Protein AF-A0A965YK88-F1 (afdb_monomer_lite)

Radius of gyration: 20.35 Å; chains: 1; bounding box: 46×41×50 Å

pLDDT: mean 81.11, std 7.28, range [53.06, 90.69]

Sequence (160 aa):
MKIAELVANTIDRLPSDYVFTCADFNVEAKQKNTVVKALNTLATAGKITKLSKGKFYKPRRTQFGELKPSAYQIAKDFIEQNGKIKEIVRGLSVEQQTAFATLAIKYTNYVRALCGAILEDIGVEVPLLSKLEKSLNGVTEYKLPISEKTLPYKSKWNIK

Structure (mmCIF, N/CA/C/O backbone):
data_AF-A0A965YK88-F1
#
_entry.id   AF-A0A965YK88-F1
#
loop_
_atom_site.group_PDB
_atom_site.id
_atom_site.type_symbol
_atom_site.label_atom_id
_atom_site.label_alt_id
_atom_site.label_comp_id
_atom_site.label_asym_id
_atom_site.label_entity_id
_atom_site.label_seq_id
_atom_site.pdbx_PDB_ins_code
_atom_site.Cartn_x
_atom_site.Cartn_y
_atom_site.Cartn_z
_atom_site.occupancy
_atom_site.B_iso_or_equiv
_atom_site.auth_seq_id
_atom_site.auth_comp_id
_atom_site.auth_asym_id
_atom_site.auth_atom_id
_atom_site.pdbx_PDB_model_num
ATOM 1 N N . MET A 1 1 ? -27.780 16.945 16.928 1.00 53.06 1 MET A N 1
ATOM 2 C CA . MET A 1 1 ? -27.301 15.542 16.948 1.00 53.06 1 MET A CA 1
ATOM 3 C C . MET A 1 1 ? -26.023 15.460 17.762 1.00 53.06 1 MET A C 1
ATOM 5 O O . MET A 1 1 ? -25.153 16.304 17.571 1.00 53.06 1 MET A O 1
ATOM 9 N N . LYS A 1 2 ? -25.898 14.497 18.684 1.00 78.88 2 LYS A N 1
ATOM 10 C CA . LYS A 1 2 ? -24.648 14.304 19.434 1.00 78.88 2 LYS A CA 1
ATOM 11 C C . LYS A 1 2 ? -23.610 13.669 18.502 1.00 78.88 2 LYS A C 1
ATOM 13 O O . LYS A 1 2 ? -23.888 12.659 17.870 1.00 78.88 2 LYS A O 1
ATOM 18 N N . ILE A 1 3 ? -22.398 14.223 18.443 1.00 77.00 3 ILE A N 1
ATOM 19 C CA . ILE A 1 3 ? -21.291 13.706 17.606 1.00 77.00 3 ILE A CA 1
ATOM 20 C C . ILE A 1 3 ? -21.020 12.215 17.886 1.00 77.00 3 ILE A C 1
ATOM 22 O O . ILE A 1 3 ? -20.722 11.455 16.970 1.00 77.00 3 ILE A O 1
ATOM 26 N N . ALA A 1 4 ? -21.192 11.774 19.135 1.00 77.25 4 ALA A N 1
ATOM 27 C CA . ALA A 1 4 ? -21.048 10.372 19.524 1.00 77.25 4 ALA A CA 1
ATOM 28 C C . ALA A 1 4 ? -22.046 9.431 18.817 1.00 77.25 4 ALA A C 1
ATOM 30 O O . ALA A 1 4 ? -21.668 8.322 18.448 1.00 77.25 4 ALA A O 1
ATOM 31 N N . GLU A 1 5 ? -23.288 9.870 18.590 1.00 80.81 5 GLU A N 1
ATOM 32 C CA . GLU A 1 5 ? -24.308 9.082 17.880 1.00 80.81 5 GLU A CA 1
ATOM 33 C C . GLU A 1 5 ? -23.972 8.970 16.392 1.00 80.81 5 GLU A C 1
ATOM 35 O O . GLU A 1 5 ? -24.101 7.897 15.809 1.00 80.81 5 GLU A O 1
ATOM 40 N N . LEU A 1 6 ? -23.474 10.053 15.783 1.00 83.06 6 LEU A N 1
ATOM 41 C CA . LEU A 1 6 ? -23.022 10.045 14.390 1.00 83.06 6 LEU A CA 1
ATOM 42 C C . LEU A 1 6 ? -21.856 9.069 14.201 1.00 83.06 6 LEU A C 1
ATOM 44 O O . LEU A 1 6 ? -21.883 8.242 13.289 1.00 83.06 6 LEU A O 1
ATOM 48 N N . VAL A 1 7 ? -20.862 9.123 15.092 1.00 83.12 7 VAL A N 1
ATOM 49 C CA . VAL A 1 7 ? -19.701 8.222 15.065 1.00 83.12 7 VAL A CA 1
ATOM 50 C C . VAL A 1 7 ? -20.141 6.765 15.222 1.00 83.12 7 VAL A C 1
ATOM 52 O O . VAL A 1 7 ? -19.735 5.928 14.420 1.00 83.12 7 VAL A O 1
ATOM 55 N N . ALA A 1 8 ? -21.009 6.464 16.193 1.00 82.50 8 ALA A N 1
ATOM 56 C CA . ALA A 1 8 ? -21.525 5.111 16.403 1.00 82.50 8 ALA A CA 1
ATOM 57 C C . ALA A 1 8 ? -22.293 4.589 15.176 1.00 82.50 8 ALA A C 1
ATOM 59 O O . ALA A 1 8 ? -21.963 3.523 14.662 1.00 82.5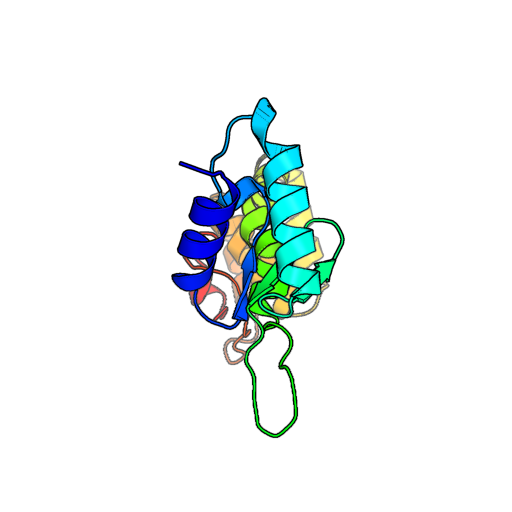0 8 ALA A O 1
ATOM 60 N N . ASN A 1 9 ? -23.226 5.380 14.637 1.00 84.12 9 ASN A N 1
ATOM 61 C CA . ASN A 1 9 ? -24.005 5.011 13.451 1.00 84.12 9 ASN A CA 1
ATOM 62 C C . ASN A 1 9 ? -23.128 4.790 12.214 1.00 84.12 9 ASN A C 1
ATOM 64 O O . ASN A 1 9 ? -23.407 3.914 11.397 1.00 84.12 9 ASN A O 1
ATOM 68 N N . THR A 1 10 ? -22.067 5.583 12.064 1.00 82.81 10 THR A N 1
ATOM 69 C CA . THR A 1 10 ? -21.119 5.424 10.956 1.00 82.81 10 THR A CA 1
ATOM 70 C C . THR A 1 10 ? -20.343 4.117 11.106 1.00 82.81 10 THR A C 1
ATOM 72 O O . THR A 1 10 ? -20.261 3.351 10.153 1.00 82.81 10 THR A O 1
ATOM 75 N N . ILE A 1 11 ? -19.845 3.810 12.309 1.00 85.38 11 ILE A N 1
ATOM 76 C CA . ILE A 1 11 ? -19.099 2.573 12.603 1.00 85.38 11 ILE A CA 1
ATOM 77 C C . ILE A 1 11 ? -19.964 1.320 12.437 1.00 85.38 11 ILE A C 1
ATOM 79 O O . ILE A 1 11 ? -19.488 0.286 11.956 1.00 85.38 11 ILE A O 1
ATOM 83 N N . ASP A 1 12 ? -21.242 1.391 12.799 1.00 84.50 12 ASP A N 1
ATOM 84 C CA . ASP A 1 12 ? -22.152 0.257 12.660 1.00 84.50 12 ASP A CA 1
ATOM 85 C C . ASP A 1 12 ? -22.354 -0.130 11.188 1.00 84.50 12 ASP A C 1
ATOM 87 O O . ASP A 1 12 ? -22.420 -1.322 10.881 1.00 84.50 12 ASP A O 1
ATOM 91 N N . ARG A 1 13 ? -22.314 0.848 10.272 1.00 84.62 13 ARG A N 1
ATOM 92 C CA . ARG A 1 13 ? -22.380 0.637 8.814 1.00 84.62 13 ARG A CA 1
ATOM 93 C C . ARG A 1 13 ? -21.073 0.135 8.194 1.00 84.62 13 ARG A C 1
ATOM 95 O O . ARG A 1 13 ? -21.096 -0.354 7.068 1.00 84.62 13 ARG A O 1
ATOM 102 N N . LEU A 1 14 ? -19.941 0.255 8.891 1.00 84.69 14 LEU A N 1
ATOM 103 C CA . LEU A 1 14 ? -18.656 -0.221 8.379 1.00 84.69 14 LEU A CA 1
ATOM 104 C C . LEU A 1 14 ? -18.582 -1.756 8.424 1.00 84.69 14 LEU A C 1
ATOM 106 O O . LEU A 1 14 ? -19.064 -2.374 9.389 1.00 84.69 14 LEU A O 1
ATOM 110 N N . PRO A 1 15 ? -17.942 -2.387 7.422 1.00 81.62 15 PRO A N 1
ATOM 111 C CA . PRO A 1 15 ? -17.708 -3.819 7.450 1.00 81.62 15 PRO A CA 1
ATOM 112 C C . PRO A 1 15 ? -16.779 -4.190 8.612 1.00 81.62 15 PRO A C 1
ATOM 114 O O . PRO A 1 15 ? -15.896 -3.425 9.011 1.00 81.62 15 PRO A O 1
ATOM 117 N N . SER A 1 16 ? -16.978 -5.386 9.167 1.00 80.12 16 SER A N 1
ATOM 118 C CA . SER A 1 16 ? -15.983 -6.010 10.045 1.00 80.12 16 SER A CA 1
ATOM 119 C C . SER A 1 16 ? -14.647 -6.083 9.308 1.00 80.12 16 SER A C 1
ATOM 121 O O . SER A 1 16 ? -14.669 -6.263 8.096 1.00 80.12 16 SER A O 1
ATOM 123 N N . ASP A 1 17 ? -13.524 -5.975 10.022 1.00 82.62 17 ASP A N 1
ATOM 124 C CA . ASP A 1 17 ? -12.155 -5.882 9.475 1.00 82.62 17 ASP A CA 1
ATOM 125 C C . ASP A 1 17 ? -11.720 -4.466 9.020 1.00 82.62 17 ASP A C 1
ATOM 127 O O . ASP A 1 17 ? -10.532 -4.188 8.897 1.00 82.62 17 ASP A O 1
ATOM 131 N N . TYR A 1 18 ? -12.636 -3.511 8.833 1.00 84.19 18 TYR A N 1
ATOM 132 C CA . TYR A 1 18 ? -12.265 -2.192 8.300 1.00 84.19 18 TYR A CA 1
ATOM 133 C C . TYR A 1 18 ? -11.412 -1.364 9.273 1.00 84.19 18 TYR A C 1
ATOM 135 O O . TYR A 1 18 ? -11.819 -1.152 10.420 1.00 84.19 18 TYR A O 1
ATOM 143 N N . VAL A 1 19 ? -10.266 -0.857 8.800 1.00 85.38 19 VAL A N 1
ATOM 144 C CA . VAL A 1 19 ? -9.413 0.098 9.525 1.00 85.38 19 VAL A CA 1
ATOM 145 C C . VAL A 1 19 ? -9.795 1.517 9.121 1.00 85.38 19 VAL A C 1
ATOM 147 O O . VAL A 1 19 ? -9.894 1.836 7.940 1.00 85.38 19 VAL A O 1
ATOM 150 N N . PHE A 1 20 ? -10.001 2.374 10.117 1.00 85.75 20 PHE A N 1
ATOM 151 C CA . PHE A 1 20 ? -10.409 3.760 9.928 1.00 85.75 20 PHE A CA 1
ATOM 152 C C . PHE A 1 20 ? -9.729 4.698 10.927 1.00 85.75 20 PHE A C 1
ATOM 154 O O . PHE A 1 20 ? -9.190 4.305 11.970 1.00 85.75 20 PHE A O 1
ATOM 161 N N . THR A 1 21 ? -9.768 5.978 10.589 1.00 84.81 21 THR A N 1
ATOM 162 C CA . THR A 1 21 ? -9.141 7.089 11.294 1.00 84.81 21 THR A CA 1
ATOM 163 C C . THR A 1 21 ? -10.160 8.191 11.568 1.00 84.81 21 THR A C 1
ATOM 165 O O . THR A 1 21 ? -11.302 8.156 11.120 1.00 84.81 21 THR A O 1
ATOM 168 N N . CYS A 1 22 ? -9.751 9.227 12.302 1.00 79.12 22 CYS A N 1
ATOM 169 C CA . CYS A 1 22 ? -10.602 10.404 12.503 1.00 79.12 22 CYS A CA 1
ATOM 170 C C . CYS A 1 22 ? -10.876 11.181 11.203 1.00 79.12 22 CYS A C 1
ATOM 172 O O . CYS A 1 22 ? -11.827 11.959 11.167 1.00 79.12 22 CYS A O 1
ATOM 174 N N . ALA A 1 23 ? -10.053 11.003 10.162 1.00 76.06 23 ALA A N 1
ATOM 175 C CA . ALA A 1 23 ? -10.233 11.684 8.882 1.00 76.06 23 ALA A CA 1
ATOM 176 C C . ALA A 1 23 ? -11.445 11.145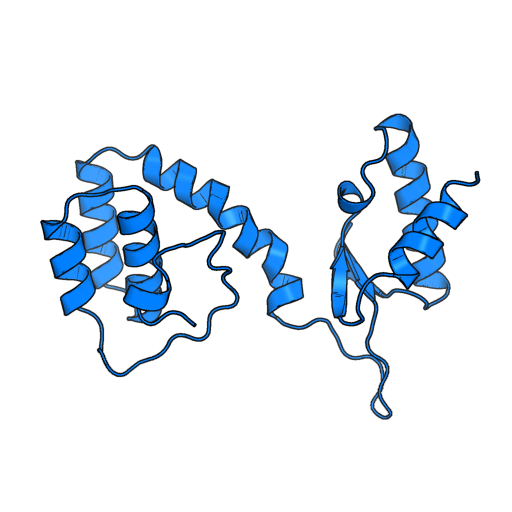 8.104 1.00 76.06 23 ALA A C 1
ATOM 178 O O . ALA A 1 23 ? -12.100 11.913 7.405 1.00 76.06 23 ALA A O 1
ATOM 179 N N . ASP A 1 24 ? -11.802 9.872 8.301 1.00 78.69 24 ASP A N 1
ATOM 180 C CA . ASP A 1 24 ? -12.926 9.218 7.617 1.00 78.69 24 ASP A CA 1
ATOM 181 C C . ASP A 1 24 ? -14.301 9.787 8.011 1.00 78.69 24 ASP A C 1
ATOM 183 O O . ASP A 1 24 ? -15.290 9.566 7.320 1.00 78.69 24 ASP A O 1
ATOM 187 N N . PHE A 1 25 ? -14.381 10.549 9.107 1.00 79.31 25 PHE A N 1
ATOM 188 C CA . PHE A 1 25 ? -15.635 11.116 9.614 1.00 79.31 25 PHE A CA 1
ATOM 189 C C . PHE A 1 25 ? -15.955 12.518 9.059 1.00 79.31 25 PHE A C 1
ATOM 191 O O . PHE A 1 25 ? -16.932 13.112 9.504 1.00 79.31 25 PHE A O 1
ATOM 198 N N . ASN A 1 26 ? -15.149 13.053 8.125 1.00 67.94 26 ASN A N 1
ATOM 199 C CA . ASN A 1 26 ? -15.315 14.360 7.457 1.00 67.94 26 ASN A CA 1
ATOM 200 C C . ASN A 1 26 ? -15.859 15.489 8.366 1.00 67.94 26 ASN A C 1
ATOM 202 O O . ASN A 1 26 ? -16.789 16.213 8.017 1.00 67.94 26 ASN A O 1
ATOM 206 N N . VAL A 1 27 ? -15.296 15.605 9.570 1.00 73.25 27 VAL A N 1
ATOM 207 C CA . VAL A 1 27 ? -15.717 16.557 10.610 1.00 73.25 27 VAL A CA 1
ATOM 208 C C . VAL A 1 27 ? -14.821 17.793 10.649 1.00 73.25 27 VAL A C 1
ATOM 210 O O . VAL A 1 27 ? -13.604 17.711 10.458 1.00 73.25 27 VAL A O 1
ATOM 213 N N . GLU A 1 28 ? -15.419 18.939 10.984 1.00 74.12 28 GLU A N 1
ATOM 214 C CA . GLU A 1 28 ? -14.716 20.210 11.185 1.00 74.12 28 GLU A CA 1
ATOM 215 C C . GLU A 1 28 ? -13.568 20.098 12.203 1.00 74.12 28 GLU A C 1
ATOM 217 O O . GLU A 1 28 ? -13.637 19.359 13.191 1.00 74.12 28 GLU A O 1
ATOM 222 N N . ALA A 1 29 ? -12.515 20.903 12.017 1.00 72.06 29 ALA A N 1
ATOM 223 C CA . ALA A 1 29 ? -11.321 20.889 12.869 1.00 72.06 29 ALA A CA 1
ATOM 224 C C . ALA A 1 29 ? -11.638 21.071 14.366 1.00 72.06 29 ALA A C 1
ATOM 226 O O . ALA A 1 29 ? -10.994 20.452 15.214 1.00 72.06 29 ALA A O 1
ATOM 227 N N . LYS A 1 30 ? -12.683 21.846 14.682 1.00 73.81 30 LYS A N 1
ATOM 228 C CA . LYS A 1 30 ? -13.171 22.106 16.046 1.00 73.81 30 LYS A CA 1
ATOM 229 C C . LYS A 1 30 ? -13.727 20.856 16.746 1.00 73.81 30 LYS A C 1
ATOM 231 O O . LYS A 1 30 ? -13.739 20.798 17.972 1.00 73.81 30 LYS A O 1
ATOM 236 N N . GLN A 1 31 ? -14.166 19.849 15.989 1.00 78.75 31 GLN A N 1
ATOM 237 C CA . GLN A 1 31 ? -14.838 18.649 16.501 1.00 78.75 31 GLN A CA 1
ATOM 238 C C . GLN A 1 31 ? -13.936 17.404 16.535 1.00 78.75 31 GLN A C 1
ATOM 240 O O . GLN A 1 31 ? -14.314 16.391 17.130 1.00 78.75 31 GLN A O 1
ATOM 245 N N . LYS A 1 32 ? -12.717 17.477 15.977 1.00 80.38 32 LYS A N 1
ATOM 246 C CA . LYS A 1 32 ? -11.766 16.349 15.925 1.00 80.38 32 LYS A CA 1
ATOM 247 C C . LYS A 1 32 ? -11.479 15.747 17.303 1.00 80.38 32 LYS A C 1
ATOM 249 O O . LYS A 1 32 ? -11.521 14.530 17.459 1.00 80.38 32 LYS A O 1
ATOM 254 N N . ASN A 1 33 ? -11.268 16.580 18.324 1.00 83.50 33 ASN A N 1
ATOM 255 C CA . ASN A 1 33 ? -11.007 16.107 19.691 1.00 83.50 33 ASN A CA 1
ATOM 256 C C . ASN A 1 33 ? -12.201 15.353 20.294 1.00 83.50 33 ASN A C 1
ATOM 258 O O . ASN A 1 33 ? -12.016 14.397 21.046 1.00 83.50 33 ASN A O 1
ATOM 262 N N . THR A 1 34 ? -13.425 15.749 19.944 1.00 84.81 34 THR A N 1
ATOM 263 C CA . THR A 1 34 ? -14.648 15.074 20.390 1.00 84.81 34 THR A CA 1
ATOM 264 C C . THR A 1 34 ? -14.800 13.712 19.719 1.00 84.81 34 THR A C 1
ATOM 266 O O . THR A 1 34 ? -15.131 12.743 20.398 1.00 84.81 34 THR A O 1
ATOM 269 N N . VAL A 1 35 ? -14.478 13.604 18.423 1.00 85.62 35 VAL A N 1
ATOM 270 C CA . VAL A 1 35 ? -14.456 12.316 17.708 1.00 85.62 35 VAL A CA 1
ATOM 271 C C . VAL A 1 35 ? -13.392 11.388 18.287 1.00 85.62 35 VAL A C 1
ATOM 273 O O . VAL A 1 35 ? -13.695 10.239 18.587 1.00 85.62 35 VAL A O 1
ATOM 276 N N . VAL A 1 36 ? -12.178 11.884 18.548 1.00 86.44 36 VAL A N 1
ATOM 277 C CA . VAL A 1 36 ? -11.117 11.088 19.191 1.00 86.44 36 VAL A CA 1
ATOM 278 C C . VAL A 1 36 ? -11.569 10.564 20.556 1.00 86.44 36 VAL A C 1
ATOM 280 O O . VAL A 1 36 ? -11.342 9.395 20.870 1.00 86.44 36 VAL A O 1
ATOM 283 N N . LYS A 1 37 ? -12.221 11.398 21.377 1.00 88.44 37 LYS A N 1
ATOM 284 C CA . LYS A 1 37 ? -12.779 10.960 22.665 1.00 88.44 37 LYS A CA 1
ATOM 285 C C . LYS A 1 37 ? -13.840 9.877 22.471 1.00 88.44 37 LYS A C 1
ATOM 287 O O . LYS A 1 37 ? -13.721 8.828 23.093 1.00 88.44 37 LYS A O 1
ATOM 292 N N . ALA A 1 38 ? -14.801 10.083 21.569 1.00 87.88 38 ALA A N 1
ATOM 293 C CA . ALA A 1 38 ? -15.849 9.105 21.274 1.00 87.88 38 ALA A CA 1
ATOM 294 C C . ALA A 1 38 ? -15.277 7.759 20.794 1.00 87.88 38 ALA A C 1
ATOM 296 O O . ALA A 1 38 ? -15.699 6.711 21.273 1.00 87.88 38 ALA A O 1
ATOM 297 N N . LEU A 1 39 ? -14.274 7.778 19.911 1.00 88.06 39 LEU A N 1
ATOM 298 C CA . LEU A 1 39 ? -13.586 6.573 19.440 1.00 88.06 39 LEU A CA 1
ATOM 299 C C . LEU A 1 39 ? -12.872 5.836 20.573 1.00 88.06 39 LEU A C 1
ATOM 301 O O . LEU A 1 39 ? -13.002 4.621 20.688 1.00 88.06 39 LEU A O 1
ATOM 305 N N . ASN A 1 40 ? -12.159 6.551 21.447 1.00 89.88 40 ASN A N 1
ATOM 306 C CA . ASN A 1 40 ? -11.529 5.915 22.603 1.00 89.88 40 ASN A CA 1
ATOM 307 C C . ASN A 1 40 ? -12.575 5.323 23.559 1.00 89.88 40 ASN A C 1
ATOM 309 O O . ASN A 1 40 ? -12.390 4.203 24.019 1.00 89.88 40 ASN A O 1
ATOM 313 N N . THR A 1 41 ? -13.694 6.011 23.802 1.00 89.38 41 THR A N 1
ATOM 314 C CA . THR A 1 41 ? -14.799 5.476 24.613 1.00 89.38 41 THR A CA 1
ATOM 315 C C . THR A 1 41 ? -15.399 4.212 23.994 1.00 89.38 41 THR A C 1
ATOM 317 O O . THR A 1 41 ? -15.616 3.232 24.701 1.00 89.38 41 THR A O 1
ATOM 320 N N . LEU A 1 42 ? -15.622 4.191 22.675 1.00 87.31 42 LEU A N 1
ATOM 321 C CA . LEU A 1 42 ? -16.111 3.006 21.958 1.00 87.31 42 LEU A CA 1
ATOM 322 C C . LEU A 1 42 ? -15.102 1.853 21.973 1.00 87.31 42 LEU A C 1
ATOM 324 O O . LEU A 1 42 ? -15.510 0.690 21.998 1.00 87.31 42 LEU A O 1
ATOM 328 N N . ALA A 1 43 ? -13.806 2.169 21.985 1.00 88.56 43 ALA A N 1
ATOM 329 C CA . ALA A 1 43 ? -12.750 1.180 22.135 1.00 88.56 43 ALA A CA 1
ATOM 330 C C . ALA A 1 43 ? -12.740 0.572 23.544 1.00 88.56 43 ALA A C 1
ATOM 332 O O . ALA A 1 43 ? -12.670 -0.644 23.687 1.00 88.56 43 ALA A O 1
ATOM 333 N N . THR A 1 44 ? -12.895 1.392 24.588 1.00 88.00 44 THR A N 1
ATOM 334 C CA . THR A 1 44 ? -13.046 0.910 25.971 1.00 88.00 44 THR A CA 1
ATOM 335 C C . THR A 1 44 ? -14.316 0.077 26.151 1.00 88.00 44 THR A C 1
ATOM 337 O O . THR A 1 44 ? -14.299 -0.911 26.874 1.00 88.00 44 THR A O 1
ATOM 340 N N . ALA A 1 45 ? -15.401 0.427 25.454 1.00 86.06 45 ALA A N 1
ATOM 341 C CA . ALA A 1 45 ? -16.639 -0.354 25.434 1.00 86.06 45 ALA A CA 1
ATOM 342 C C . ALA A 1 45 ? -16.533 -1.667 24.627 1.00 86.06 45 ALA A C 1
ATOM 344 O O . ALA A 1 45 ? -17.500 -2.425 24.567 1.00 86.06 45 ALA A O 1
ATOM 345 N N . GLY A 1 46 ? -15.402 -1.930 23.962 1.00 84.31 46 GLY A N 1
ATOM 346 C CA . GLY A 1 46 ? -15.167 -3.151 23.190 1.00 84.31 46 GLY A CA 1
ATOM 347 C C . GLY A 1 46 ? -15.959 -3.250 21.883 1.00 84.31 46 GLY A C 1
ATOM 348 O O . GLY A 1 46 ? -16.040 -4.331 21.305 1.00 84.31 46 GLY A O 1
ATOM 349 N N . LYS A 1 47 ? -16.567 -2.155 21.402 1.00 85.56 47 LYS A N 1
ATOM 350 C CA . LYS A 1 47 ? -17.245 -2.129 20.089 1.00 85.56 47 LYS A CA 1
ATOM 351 C C . LYS A 1 47 ? -16.250 -2.069 18.928 1.00 85.56 47 LYS A C 1
ATOM 353 O O . LYS A 1 47 ? -16.531 -2.576 17.845 1.00 85.56 47 LYS A O 1
ATOM 358 N N . ILE A 1 48 ? -15.107 -1.429 19.156 1.00 90.69 48 ILE A N 1
ATOM 359 C CA . ILE A 1 48 ? -13.998 -1.297 18.208 1.00 90.69 48 ILE A CA 1
ATOM 360 C C . ILE A 1 48 ? -12.687 -1.581 18.936 1.00 90.69 48 ILE A C 1
ATOM 362 O O . ILE A 1 48 ? -12.627 -1.476 20.157 1.00 90.69 48 ILE A O 1
ATOM 366 N N . THR A 1 49 ? -11.623 -1.868 18.195 1.00 89.75 49 THR A N 1
ATOM 367 C CA . THR A 1 49 ? -10.307 -2.149 18.774 1.00 89.75 49 THR A CA 1
ATOM 368 C C . THR A 1 49 ? -9.279 -1.173 18.219 1.00 89.75 49 THR A C 1
ATOM 370 O O . THR A 1 49 ? -9.309 -0.783 17.049 1.00 89.75 49 THR A O 1
ATOM 373 N N . LYS A 1 50 ? -8.365 -0.718 19.078 1.00 90.12 50 LYS A N 1
ATOM 374 C CA . LYS A 1 50 ? -7.291 0.196 18.684 1.00 90.12 50 LYS A CA 1
ATOM 375 C C . LYS A 1 50 ? -6.177 -0.587 17.994 1.00 90.12 50 LYS A C 1
ATOM 377 O O . LYS A 1 50 ? -5.668 -1.550 18.558 1.00 90.12 50 LYS A O 1
ATOM 382 N N . LEU A 1 51 ? -5.786 -0.157 16.795 1.00 86.62 51 LEU A N 1
ATOM 383 C CA . LEU A 1 51 ? -4.667 -0.751 16.057 1.00 86.62 51 LEU A CA 1
ATOM 384 C C . LEU A 1 51 ? -3.344 -0.051 16.399 1.00 86.62 51 LEU A C 1
ATOM 386 O O . LEU A 1 51 ? -2.357 -0.698 16.729 1.00 86.62 51 LEU A O 1
ATOM 390 N N . SER A 1 52 ? -3.328 1.282 16.335 1.00 83.94 52 SER A N 1
ATOM 391 C CA . SER A 1 52 ? -2.158 2.126 16.620 1.00 83.94 52 SER A CA 1
ATOM 392 C C . SER A 1 52 ? -2.602 3.536 17.037 1.00 83.94 52 SER A C 1
ATOM 394 O O . SER A 1 52 ? -3.798 3.809 17.172 1.00 83.94 52 SER A O 1
ATOM 396 N N . LYS A 1 53 ? -1.666 4.474 17.266 1.00 80.75 53 LYS A N 1
ATOM 397 C CA . LYS A 1 53 ? -2.023 5.886 17.525 1.00 80.75 53 LYS A CA 1
ATOM 398 C C . LYS A 1 53 ? -2.920 6.417 16.395 1.00 80.75 53 LYS A C 1
ATOM 400 O O . LYS A 1 53 ? -2.498 6.454 15.246 1.00 80.75 53 LYS A O 1
ATOM 405 N N . GLY A 1 54 ? -4.153 6.798 16.741 1.00 81.38 54 GLY A N 1
ATOM 406 C CA . GLY A 1 54 ? -5.132 7.382 15.817 1.00 81.38 54 GLY A CA 1
ATOM 407 C C . GLY A 1 54 ? -5.827 6.413 14.850 1.00 81.38 54 GLY A C 1
ATOM 408 O O . GLY A 1 54 ? -6.645 6.885 14.064 1.00 81.38 54 GLY A O 1
ATOM 409 N N . LYS A 1 55 ? -5.544 5.101 14.907 1.00 87.06 55 LYS A N 1
ATOM 410 C CA . LYS A 1 55 ? -6.145 4.087 14.022 1.00 87.06 55 LYS A CA 1
ATOM 411 C C . LYS A 1 55 ? -6.958 3.066 14.809 1.00 87.06 55 LYS A C 1
ATOM 413 O O . LYS A 1 55 ? -6.466 2.503 15.793 1.00 87.06 55 LYS A O 1
ATOM 418 N N . PHE A 1 56 ? -8.171 2.801 14.344 1.00 90.25 56 PHE A N 1
ATOM 419 C CA . PHE A 1 56 ? -9.118 1.876 14.961 1.00 90.25 56 PHE A CA 1
ATOM 420 C C . PHE A 1 56 ? -9.669 0.916 13.912 1.00 90.25 56 PHE A C 1
ATOM 422 O O . PHE A 1 56 ? -9.606 1.199 12.719 1.00 90.25 56 PHE A O 1
ATOM 429 N N . TYR A 1 57 ? -10.197 -0.219 14.355 1.00 89.81 57 TYR A N 1
ATOM 430 C CA . TYR A 1 57 ? -10.859 -1.172 13.477 1.00 89.81 57 TYR A CA 1
ATOM 431 C C . TYR A 1 57 ? -12.048 -1.840 14.150 1.00 89.81 57 TYR A C 1
ATOM 433 O O . TYR A 1 57 ? -12.149 -1.876 15.378 1.00 89.81 57 TYR A O 1
ATOM 441 N N . LYS A 1 58 ? -12.942 -2.394 13.330 1.00 89.50 58 LYS A N 1
ATOM 442 C CA . LYS A 1 58 ? -14.066 -3.212 13.793 1.00 89.50 58 LYS A CA 1
ATOM 443 C C . LYS A 1 58 ? -13.623 -4.680 13.862 1.00 89.50 58 LYS A C 1
ATOM 445 O O . LYS A 1 58 ? -13.475 -5.295 12.801 1.00 89.50 58 LYS A O 1
ATOM 450 N N . PRO A 1 59 ? -13.372 -5.251 15.055 1.00 85.69 59 PRO A N 1
ATOM 451 C CA . PRO A 1 59 ? -12.868 -6.615 15.164 1.00 85.69 59 PRO A CA 1
ATOM 452 C C . PRO A 1 59 ? -13.898 -7.611 14.634 1.00 85.69 59 PRO A C 1
ATOM 454 O O . PRO A 1 59 ? -15.106 -7.465 14.840 1.00 85.69 59 PRO A O 1
ATOM 457 N N . ARG A 1 60 ? -13.420 -8.659 13.962 1.00 85.12 60 ARG A N 1
ATOM 458 C CA . ARG A 1 60 ? -14.264 -9.801 13.610 1.00 85.12 60 ARG A CA 1
ATOM 459 C C . ARG A 1 60 ? -14.183 -10.813 14.747 1.00 85.12 60 ARG A C 1
ATOM 461 O O . ARG A 1 60 ? -13.120 -11.371 15.003 1.00 85.12 60 ARG A O 1
ATOM 468 N N . ARG A 1 61 ? -15.298 -11.035 15.442 1.00 82.00 61 ARG A N 1
ATOM 469 C CA . ARG A 1 61 ? -15.366 -11.998 16.548 1.00 82.00 61 ARG A CA 1
ATOM 470 C C . ARG A 1 61 ? -15.587 -13.404 16.013 1.00 82.00 61 ARG A C 1
ATOM 472 O O . ARG A 1 61 ? -16.485 -13.633 15.207 1.00 82.00 61 ARG A O 1
ATOM 479 N N . THR A 1 62 ? -14.756 -14.331 16.467 1.00 81.00 62 THR A N 1
ATOM 480 C CA . THR A 1 62 ? -14.875 -15.763 16.190 1.00 81.00 62 THR A CA 1
ATOM 481 C C . THR A 1 62 ? -14.839 -16.537 17.502 1.00 81.00 62 THR A C 1
ATOM 483 O O . THR A 1 62 ? -14.476 -15.984 18.539 1.00 81.00 62 THR A O 1
ATOM 486 N N . GLN A 1 63 ? -15.167 -17.829 17.465 1.00 83.94 63 GLN A N 1
ATOM 487 C CA . GLN A 1 63 ? -15.037 -18.720 18.627 1.00 83.94 63 GLN A CA 1
ATOM 488 C C . GLN A 1 63 ? -13.604 -18.798 19.191 1.00 83.94 63 GLN A C 1
ATOM 490 O O . GLN A 1 63 ? -13.418 -19.164 20.343 1.00 83.94 63 GLN A O 1
ATOM 495 N N . PHE A 1 64 ? -12.598 -18.412 18.397 1.00 77.81 64 PHE A N 1
ATOM 496 C CA . PHE A 1 64 ? -11.186 -18.373 18.786 1.00 77.81 64 PHE A CA 1
ATOM 497 C C . PHE A 1 64 ? -10.726 -16.986 19.272 1.00 77.81 64 PHE A C 1
ATOM 499 O O . PHE A 1 64 ? -9.533 -16.762 19.458 1.00 77.81 64 PHE A O 1
ATOM 506 N N . GLY A 1 65 ? -11.656 -16.044 19.458 1.00 80.88 65 GLY A N 1
ATOM 507 C CA . GLY A 1 65 ? -11.375 -14.673 19.884 1.00 80.88 65 GLY A CA 1
ATOM 508 C C . GLY A 1 65 ? -11.510 -13.638 18.764 1.00 80.88 65 GLY A C 1
ATOM 509 O O . GLY A 1 65 ? -12.141 -13.874 17.725 1.00 80.88 65 GLY A O 1
ATOM 510 N N . GLU A 1 66 ? -10.956 -12.449 19.007 1.00 83.31 66 GLU A N 1
ATOM 511 C CA . GLU A 1 66 ? -10.995 -11.328 18.067 1.00 83.31 66 GLU A CA 1
ATOM 512 C C . GLU A 1 66 ? -9.920 -11.475 16.991 1.00 83.31 66 GLU A C 1
ATOM 514 O O . GLU A 1 66 ? -8.726 -11.572 17.280 1.00 83.31 66 GLU A O 1
ATOM 519 N N . LEU A 1 67 ? -10.342 -11.456 15.729 1.00 82.50 67 LEU A N 1
ATOM 520 C CA . LEU A 1 67 ? -9.419 -11.415 14.609 1.00 82.50 67 LEU A CA 1
ATOM 521 C C . LEU A 1 67 ? -8.941 -9.983 14.380 1.00 82.50 67 LEU A C 1
ATOM 523 O O . LEU A 1 67 ? -9.738 -9.043 14.284 1.00 82.50 67 LEU A O 1
ATOM 527 N N . LYS A 1 68 ? -7.616 -9.855 14.261 1.00 82.44 68 LYS A N 1
ATOM 528 C CA . LYS A 1 68 ? -6.954 -8.634 13.802 1.00 82.44 68 LYS A CA 1
ATOM 529 C C . LYS A 1 68 ? -7.349 -8.312 12.364 1.00 82.44 68 LYS A C 1
ATOM 531 O O . LYS A 1 68 ? -7.781 -9.219 11.644 1.00 82.44 68 LYS A O 1
ATOM 536 N N . PRO A 1 69 ? -7.125 -7.060 11.931 1.00 84.00 69 PRO A N 1
ATOM 537 C CA . P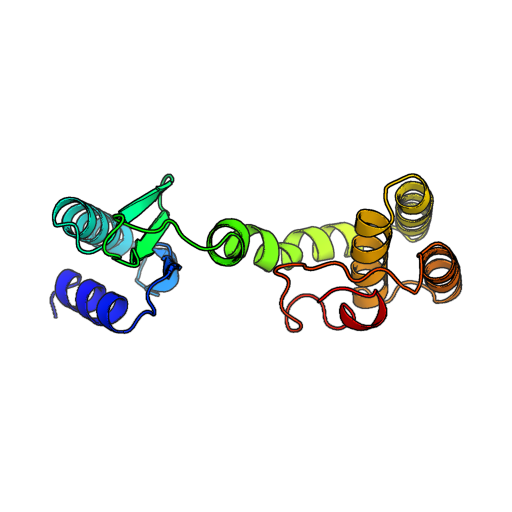RO A 1 69 ? -7.443 -6.715 10.577 1.00 84.00 69 PRO A CA 1
ATOM 538 C C . PRO A 1 69 ? -6.601 -7.479 9.559 1.00 84.00 69 PRO A C 1
ATOM 540 O O . PRO A 1 69 ? -5.454 -7.839 9.844 1.00 84.00 69 PRO A O 1
ATOM 543 N N . SER A 1 70 ? -7.131 -7.684 8.359 1.00 80.81 70 SER A N 1
ATOM 544 C CA . SER A 1 70 ? -6.380 -8.212 7.232 1.00 80.81 70 SER A CA 1
ATOM 545 C C . SER A 1 70 ? -5.167 -7.331 6.936 1.00 80.81 70 SER A C 1
ATOM 547 O O . SER A 1 70 ? -5.174 -6.113 7.136 1.00 80.81 70 SER A O 1
ATOM 549 N N . ALA A 1 71 ? -4.106 -7.949 6.408 1.00 76.75 71 ALA A N 1
ATOM 550 C CA . ALA A 1 71 ? -2.887 -7.237 6.028 1.00 76.75 71 ALA A CA 1
ATOM 551 C C . ALA A 1 71 ? -3.176 -6.064 5.071 1.00 76.75 71 ALA A C 1
ATOM 553 O O . ALA A 1 71 ? -2.536 -5.020 5.180 1.00 76.75 71 ALA A O 1
ATOM 554 N N . TYR A 1 72 ? -4.189 -6.206 4.202 1.00 73.31 72 TYR A N 1
ATOM 555 C CA . TYR A 1 72 ? -4.693 -5.125 3.354 1.00 73.31 72 TYR A CA 1
ATOM 556 C C . TYR A 1 72 ? -5.144 -3.924 4.185 1.00 73.31 72 TYR A C 1
ATOM 558 O O . TYR A 1 72 ? -4.661 -2.829 3.953 1.00 73.31 72 TYR A O 1
ATOM 566 N N . GLN A 1 73 ? -6.022 -4.110 5.173 1.00 78.62 73 GLN A N 1
ATOM 567 C CA . GLN A 1 73 ? -6.574 -3.006 5.966 1.00 78.62 73 GLN A CA 1
ATOM 568 C C . GLN A 1 73 ? -5.498 -2.296 6.797 1.00 78.62 73 GLN A C 1
ATOM 570 O O . GLN A 1 73 ? -5.511 -1.075 6.925 1.00 78.62 73 GLN A O 1
ATOM 575 N N . ILE A 1 74 ? -4.513 -3.042 7.301 1.00 78.06 74 ILE A N 1
ATOM 576 C CA . ILE A 1 74 ? -3.373 -2.473 8.036 1.00 78.06 74 ILE A CA 1
ATOM 577 C C . ILE A 1 74 ? -2.490 -1.625 7.113 1.00 78.06 74 ILE A C 1
ATOM 579 O O . ILE A 1 74 ? -2.050 -0.534 7.488 1.00 78.06 74 ILE A O 1
ATOM 583 N N . ALA A 1 75 ? -2.221 -2.132 5.910 1.00 69.00 75 ALA A N 1
ATOM 584 C CA . ALA A 1 75 ? -1.367 -1.479 4.930 1.00 69.00 75 ALA A CA 1
ATOM 585 C C . ALA A 1 75 ? -2.126 -0.502 4.020 1.00 69.00 75 ALA A C 1
ATOM 587 O O . ALA A 1 75 ? -1.484 0.195 3.242 1.00 69.00 75 ALA A O 1
ATOM 588 N N . LYS A 1 76 ? -3.457 -0.406 4.129 1.00 72.31 76 LYS A N 1
ATOM 589 C CA . LYS A 1 76 ? -4.317 0.368 3.227 1.00 72.31 76 LYS A CA 1
ATOM 590 C C . LYS A 1 76 ? -3.834 1.803 3.102 1.00 72.31 76 LYS A C 1
ATOM 592 O O . LYS A 1 76 ? -3.588 2.251 1.995 1.00 72.31 76 LYS A O 1
ATOM 597 N N . ASP A 1 77 ? -3.561 2.471 4.220 1.00 66.81 77 ASP A N 1
ATOM 598 C CA . ASP A 1 77 ? -3.059 3.848 4.200 1.00 66.81 77 ASP A CA 1
ATOM 599 C C . ASP A 1 77 ? -1.693 3.971 3.517 1.00 66.81 77 ASP A C 1
ATOM 601 O O . ASP A 1 77 ? -1.419 4.989 2.896 1.00 66.81 77 ASP A O 1
ATOM 605 N N . PHE A 1 78 ? -0.812 2.974 3.656 1.00 63.03 78 PHE A N 1
ATOM 606 C CA . PHE A 1 78 ? 0.502 2.968 3.000 1.00 63.03 78 PHE A CA 1
ATOM 607 C C . PHE A 1 78 ? 0.373 2.704 1.501 1.00 63.03 78 PHE A C 1
ATOM 609 O O . PHE A 1 78 ? 1.102 3.277 0.698 1.00 63.03 78 PHE A O 1
ATOM 616 N N . ILE A 1 79 ? -0.581 1.860 1.130 1.00 61.41 79 ILE A N 1
ATOM 617 C CA . ILE A 1 79 ? -0.840 1.484 -0.252 1.00 61.41 79 ILE A CA 1
ATOM 618 C C . ILE A 1 79 ? -1.604 2.589 -0.976 1.00 61.41 79 ILE A C 1
ATOM 620 O O . ILE A 1 79 ? -1.309 2.883 -2.123 1.00 61.41 79 ILE A O 1
ATOM 624 N N . GLU A 1 80 ? -2.534 3.270 -0.319 1.00 63.56 80 GLU A N 1
ATOM 625 C CA . GLU A 1 80 ? -3.186 4.474 -0.839 1.00 63.56 80 GLU A CA 1
ATOM 626 C C . GLU A 1 80 ? -2.214 5.668 -0.851 1.00 63.56 80 GLU A C 1
ATOM 628 O O . GLU A 1 80 ? -2.285 6.522 -1.734 1.00 63.56 80 GLU A O 1
ATOM 633 N N . GLN A 1 81 ? -1.201 5.669 0.027 1.00 57.06 81 GLN A N 1
ATOM 634 C CA . GLN A 1 81 ? -0.049 6.574 -0.052 1.00 57.06 81 GLN A CA 1
ATOM 635 C C . GLN A 1 81 ? 0.878 6.322 -1.256 1.00 57.06 81 GLN A C 1
ATOM 637 O O . GLN A 1 81 ? 1.796 7.123 -1.441 1.00 57.06 81 GLN A O 1
ATOM 642 N N . ASN A 1 82 ? 0.632 5.332 -2.135 1.00 57.62 82 ASN A N 1
ATOM 643 C CA . ASN A 1 82 ? 1.343 5.248 -3.425 1.00 57.62 82 ASN A CA 1
ATOM 644 C C . ASN A 1 82 ? 1.200 6.532 -4.250 1.00 57.62 82 ASN A C 1
ATOM 646 O O . ASN A 1 82 ? 2.053 6.786 -5.093 1.00 57.62 82 ASN A O 1
ATOM 650 N N . GLY A 1 83 ? 0.191 7.372 -3.986 1.00 59.81 83 GLY A N 1
ATOM 651 C CA . GLY A 1 83 ? 0.147 8.733 -4.523 1.00 59.81 83 GLY A CA 1
ATOM 652 C C . GLY A 1 83 ? 1.425 9.526 -4.216 1.00 59.81 83 GLY A C 1
ATOM 653 O O . GLY A 1 83 ? 1.988 10.130 -5.114 1.00 59.81 83 GLY A O 1
ATOM 654 N N . LYS A 1 84 ? 1.973 9.452 -2.996 1.00 68.50 84 LYS A N 1
ATOM 655 C CA . LYS A 1 84 ? 3.215 10.160 -2.637 1.00 68.50 84 LYS A CA 1
ATOM 656 C C . LYS A 1 84 ? 4.445 9.591 -3.335 1.00 68.50 84 LYS A C 1
ATOM 658 O O . LYS A 1 84 ? 5.272 10.360 -3.806 1.00 68.50 84 LYS A O 1
ATOM 663 N N . ILE A 1 85 ? 4.578 8.264 -3.397 1.00 73.50 85 ILE A N 1
ATOM 664 C CA . ILE A 1 85 ? 5.721 7.629 -4.075 1.00 73.50 85 ILE A CA 1
ATOM 665 C C . ILE A 1 85 ? 5.669 7.938 -5.572 1.00 73.50 85 ILE A C 1
ATOM 667 O O . ILE A 1 85 ? 6.678 8.331 -6.143 1.00 73.50 85 ILE A O 1
ATOM 671 N N . LYS A 1 86 ? 4.488 7.836 -6.188 1.00 76.25 86 LYS A N 1
ATOM 672 C CA . LYS A 1 86 ? 4.261 8.196 -7.589 1.00 76.25 86 LYS A CA 1
ATOM 673 C C . LYS A 1 86 ? 4.642 9.647 -7.870 1.00 76.25 86 LYS A C 1
ATOM 675 O O . LYS A 1 86 ? 5.362 9.892 -8.826 1.00 76.25 86 LYS A O 1
ATOM 680 N N . GLU A 1 87 ? 4.226 10.584 -7.019 1.00 78.69 87 GLU A N 1
ATOM 681 C CA . GLU A 1 87 ? 4.583 12.001 -7.165 1.00 78.69 87 GLU A CA 1
ATOM 682 C C . GLU A 1 87 ? 6.092 12.245 -7.006 1.00 78.69 87 GLU A C 1
ATOM 684 O O . GLU A 1 87 ? 6.672 13.008 -7.774 1.00 78.69 87 GLU A O 1
ATOM 689 N N . ILE A 1 88 ? 6.763 11.546 -6.082 1.00 81.00 88 ILE A N 1
ATOM 690 C CA . ILE A 1 88 ? 8.228 11.611 -5.948 1.00 81.00 88 ILE A CA 1
ATOM 691 C C . ILE A 1 88 ? 8.911 11.092 -7.217 1.00 81.00 88 ILE A C 1
ATOM 693 O O . ILE A 1 88 ? 9.808 11.751 -7.733 1.00 81.00 88 ILE A O 1
ATOM 697 N N . VAL A 1 89 ? 8.485 9.934 -7.733 1.00 81.62 89 VAL A N 1
ATOM 698 C CA . VAL A 1 89 ? 9.069 9.325 -8.94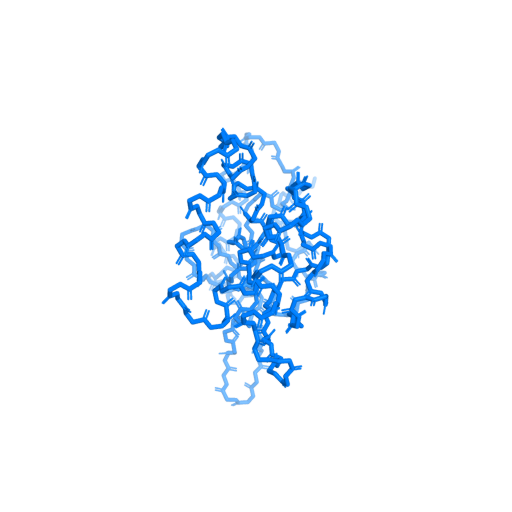1 1.00 81.62 89 VAL A CA 1
ATOM 699 C C . VAL A 1 89 ? 8.769 10.166 -10.188 1.00 81.62 89 VAL A C 1
ATOM 701 O O . VAL A 1 89 ? 9.628 10.301 -11.055 1.00 81.62 89 VAL A O 1
ATOM 704 N N . ARG A 1 90 ? 7.593 10.799 -10.259 1.00 83.75 90 ARG A N 1
ATOM 705 C CA . ARG A 1 90 ? 7.227 11.757 -11.313 1.00 83.75 90 ARG A CA 1
ATOM 706 C C . ARG A 1 90 ? 8.108 13.009 -11.288 1.00 83.75 90 ARG A C 1
ATOM 708 O O . ARG A 1 90 ? 8.401 13.548 -12.347 1.00 83.75 90 ARG A O 1
ATOM 715 N N . GLY A 1 91 ? 8.546 13.452 -10.110 1.00 84.19 91 GLY A N 1
ATOM 716 C CA . GLY A 1 91 ? 9.467 14.582 -9.956 1.00 84.19 91 GLY A CA 1
ATOM 717 C C . GLY A 1 91 ? 10.925 14.288 -10.336 1.00 84.19 91 GLY A C 1
ATOM 718 O O . GLY A 1 91 ? 11.744 15.205 -10.314 1.00 84.19 91 GLY A O 1
ATOM 719 N N . LEU A 1 92 ? 11.269 13.037 -10.659 1.00 86.69 92 LEU A N 1
ATOM 720 C CA . LEU A 1 92 ? 12.622 12.654 -11.068 1.00 86.69 92 LEU A CA 1
ATOM 721 C C . LEU A 1 92 ? 12.914 13.062 -12.516 1.00 86.69 92 LEU A C 1
ATOM 723 O O . LEU A 1 92 ? 12.039 12.990 -13.379 1.00 86.69 92 LEU A O 1
ATOM 727 N N . SER A 1 93 ? 14.172 13.409 -12.800 1.00 87.75 93 SER A N 1
ATOM 728 C CA . SER A 1 93 ? 14.638 13.598 -14.179 1.00 87.75 93 SER A CA 1
ATOM 729 C C . SER A 1 93 ? 14.651 12.275 -14.957 1.00 87.75 93 SER A C 1
ATOM 731 O O . SER A 1 93 ? 14.667 11.189 -14.373 1.00 87.75 93 SER A O 1
ATOM 733 N N . VAL A 1 94 ? 14.714 12.347 -16.289 1.00 84.56 94 VAL A N 1
ATOM 734 C CA . VAL A 1 94 ? 14.792 11.160 -17.169 1.00 84.56 94 VAL A CA 1
ATOM 735 C C . VAL A 1 94 ? 15.990 10.264 -16.811 1.00 84.56 94 VAL A C 1
ATOM 737 O O . VAL A 1 94 ? 15.887 9.035 -16.772 1.00 84.56 94 VAL A O 1
ATOM 740 N N . GLU A 1 95 ? 17.124 10.872 -16.466 1.00 86.12 95 GLU A N 1
ATOM 741 C CA . GLU A 1 95 ? 18.338 10.173 -16.029 1.00 86.12 95 GLU A CA 1
ATOM 742 C C . 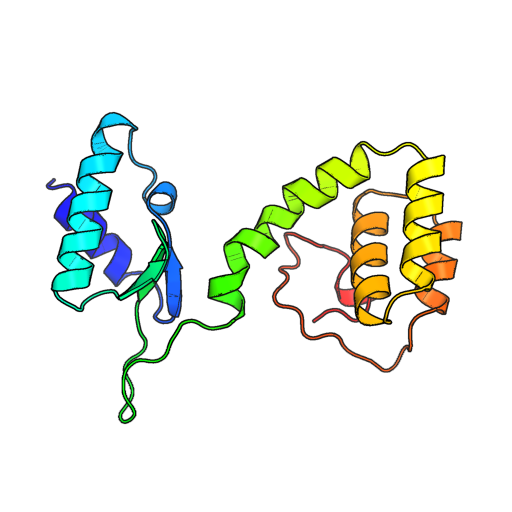GLU A 1 95 ? 18.110 9.425 -14.709 1.00 86.12 95 GLU A C 1
ATOM 744 O O . GLU A 1 95 ? 18.484 8.259 -14.567 1.00 86.12 95 GLU A O 1
ATOM 749 N N . GLN A 1 96 ? 17.440 10.071 -13.752 1.00 87.88 96 GLN A N 1
ATOM 750 C CA . GLN A 1 96 ? 17.109 9.479 -12.458 1.00 87.88 96 GLN A CA 1
ATOM 751 C C . GLN A 1 96 ? 16.082 8.350 -12.591 1.00 87.88 96 GLN A C 1
ATOM 753 O O . GLN A 1 96 ? 16.217 7.329 -11.919 1.00 87.88 96 GLN A O 1
ATOM 758 N N . GLN A 1 97 ? 15.098 8.481 -13.482 1.00 85.31 97 GLN A N 1
ATOM 759 C CA . GLN A 1 97 ? 14.136 7.417 -13.791 1.00 85.31 97 GLN A CA 1
ATOM 760 C C . GLN A 1 97 ? 14.831 6.206 -14.429 1.00 85.31 97 GLN A C 1
ATOM 762 O O . GLN A 1 97 ? 14.570 5.059 -14.057 1.00 85.31 97 GLN A O 1
ATOM 767 N N . THR A 1 98 ? 15.790 6.452 -15.323 1.00 85.62 98 THR A N 1
ATOM 768 C CA . THR A 1 98 ? 16.616 5.404 -15.940 1.00 85.62 98 THR A CA 1
ATOM 769 C C . THR A 1 98 ? 17.495 4.696 -14.907 1.00 85.62 98 THR A C 1
ATOM 771 O O . THR A 1 98 ? 17.580 3.461 -14.888 1.00 85.62 98 THR A O 1
ATOM 774 N N . ALA A 1 99 ? 18.111 5.454 -13.996 1.00 87.25 99 ALA A N 1
ATOM 775 C CA . ALA A 1 99 ? 18.877 4.906 -12.882 1.00 87.25 99 ALA A CA 1
ATOM 776 C C . ALA A 1 99 ? 17.987 4.087 -11.934 1.00 87.25 99 ALA A C 1
ATOM 778 O O . ALA A 1 99 ? 18.354 2.975 -11.555 1.00 87.25 99 ALA A O 1
ATOM 779 N N . PHE A 1 100 ? 16.792 4.586 -11.611 1.00 87.50 100 PHE A N 1
ATOM 780 C CA . PHE A 1 100 ? 15.808 3.901 -10.774 1.00 87.50 100 PHE A CA 1
ATOM 781 C C . PHE A 1 100 ? 15.399 2.545 -11.365 1.00 87.50 100 PHE A C 1
ATOM 783 O O . PHE A 1 100 ? 15.487 1.522 -10.685 1.00 87.50 100 PHE A O 1
ATOM 790 N N . ALA A 1 101 ? 15.044 2.503 -12.651 1.00 85.94 101 ALA A N 1
ATOM 791 C CA . ALA A 1 101 ? 14.726 1.260 -13.350 1.00 85.94 101 ALA A CA 1
ATOM 792 C C . ALA A 1 101 ? 15.916 0.288 -13.393 1.00 85.94 101 ALA A C 1
ATOM 794 O O . ALA A 1 101 ? 15.761 -0.913 -13.177 1.00 85.94 101 ALA A O 1
ATOM 795 N N . THR A 1 102 ? 17.125 0.803 -13.623 1.00 87.12 102 THR A N 1
ATOM 796 C CA . THR A 1 102 ? 18.348 -0.012 -13.646 1.00 87.12 102 THR A CA 1
ATOM 797 C C . THR A 1 102 ? 18.653 -0.616 -12.275 1.00 87.12 102 THR A C 1
ATOM 799 O O . THR A 1 102 ? 19.063 -1.774 -12.184 1.00 87.12 102 THR A O 1
ATOM 802 N N . LEU A 1 103 ? 18.427 0.138 -11.196 1.00 87.69 103 LEU A N 1
ATOM 803 C CA . LEU A 1 103 ? 18.563 -0.356 -9.829 1.00 87.69 103 LEU A CA 1
ATOM 804 C C . LEU A 1 103 ? 17.508 -1.413 -9.511 1.00 87.69 103 LEU A C 1
ATOM 806 O O . LEU A 1 103 ? 17.859 -2.440 -8.935 1.00 87.69 103 LEU A O 1
ATOM 810 N N . ALA A 1 104 ? 16.256 -1.216 -9.937 1.00 87.62 104 ALA A N 1
ATOM 811 C CA . ALA A 1 104 ? 15.170 -2.167 -9.706 1.00 87.62 104 ALA A CA 1
ATOM 812 C C . ALA A 1 104 ? 15.503 -3.578 -10.226 1.00 87.62 104 ALA A C 1
ATOM 814 O O . ALA A 1 104 ? 15.210 -4.560 -9.544 1.00 87.62 104 ALA A O 1
ATOM 815 N N . ILE A 1 105 ? 16.204 -3.694 -11.364 1.00 86.38 105 ILE A N 1
ATOM 816 C CA . ILE A 1 105 ? 16.656 -4.981 -11.933 1.00 86.38 105 ILE A CA 1
ATOM 817 C C . ILE A 1 105 ? 17.522 -5.783 -10.943 1.00 86.38 105 ILE A C 1
ATOM 819 O O . ILE A 1 105 ? 17.491 -7.011 -10.955 1.00 86.38 105 ILE A O 1
ATOM 823 N N . LYS A 1 106 ? 18.267 -5.129 -10.043 1.00 87.56 106 LYS A N 1
ATOM 824 C CA . LYS A 1 106 ? 19.115 -5.815 -9.051 1.00 87.56 106 LYS A CA 1
ATOM 825 C C . LYS A 1 106 ? 18.324 -6.431 -7.894 1.00 87.56 106 LYS A C 1
ATOM 827 O O . LYS A 1 106 ? 18.855 -7.277 -7.181 1.00 87.56 106 LYS A O 1
ATOM 832 N N . TYR A 1 107 ? 17.073 -6.021 -7.700 1.00 87.62 107 TYR A N 1
ATOM 833 C CA . TYR A 1 107 ? 16.213 -6.518 -6.628 1.00 87.62 107 TYR A CA 1
ATOM 834 C C . TYR A 1 107 ? 15.387 -7.726 -7.073 1.00 87.62 107 TYR A C 1
ATOM 836 O O . TYR A 1 107 ? 15.488 -8.195 -8.207 1.00 87.62 107 TYR A O 1
ATOM 844 N N . THR A 1 108 ? 14.584 -8.263 -6.155 1.00 85.50 108 THR A N 1
ATOM 845 C CA . THR A 1 108 ? 13.704 -9.410 -6.398 1.00 85.50 108 THR A CA 1
ATOM 846 C C . THR A 1 108 ? 12.645 -9.098 -7.460 1.00 85.50 108 THR A C 1
ATOM 848 O O . THR A 1 108 ? 12.271 -7.942 -7.666 1.00 85.50 108 THR A O 1
ATOM 851 N N . ASN A 1 109 ? 12.113 -10.134 -8.117 1.00 86.00 109 ASN A N 1
ATOM 852 C CA . ASN A 1 109 ? 11.125 -9.969 -9.193 1.00 86.00 109 ASN A CA 1
ATOM 853 C C . ASN A 1 109 ? 9.874 -9.191 -8.749 1.00 86.00 109 ASN A C 1
ATOM 855 O O . ASN A 1 109 ? 9.301 -8.428 -9.517 1.00 86.00 109 ASN A O 1
ATOM 859 N N . TYR A 1 110 ? 9.502 -9.341 -7.481 1.00 83.62 110 TYR A N 1
ATOM 860 C CA . TYR A 1 110 ? 8.433 -8.587 -6.847 1.00 83.62 110 TYR A CA 1
ATOM 861 C C . TYR A 1 110 ? 8.669 -7.062 -6.874 1.00 83.62 110 TYR A C 1
ATOM 863 O O . TYR A 1 110 ? 7.785 -6.290 -7.241 1.00 83.62 110 TYR A O 1
ATOM 871 N N . VAL A 1 111 ? 9.882 -6.624 -6.516 1.00 85.75 111 VAL A N 1
ATOM 872 C CA . VAL A 1 111 ? 10.263 -5.202 -6.527 1.00 85.75 111 VAL A CA 1
ATOM 873 C C . VAL A 1 111 ? 10.303 -4.679 -7.959 1.00 85.75 111 VAL A C 1
ATOM 875 O O . VAL A 1 111 ? 9.789 -3.598 -8.225 1.00 85.75 111 VAL A O 1
ATOM 878 N N . ARG A 1 112 ? 10.838 -5.470 -8.899 1.00 88.81 112 ARG A N 1
ATOM 879 C CA . ARG A 1 112 ? 10.850 -5.131 -10.332 1.00 88.81 112 ARG A CA 1
ATOM 880 C C . ARG A 1 112 ? 9.440 -4.899 -10.871 1.00 88.81 112 ARG A C 1
ATOM 882 O O . ARG A 1 112 ? 9.222 -3.899 -11.546 1.00 88.81 112 ARG A O 1
ATOM 889 N N . ALA A 1 113 ? 8.499 -5.783 -10.535 1.00 87.81 113 ALA A N 1
ATOM 890 C CA . ALA A 1 113 ? 7.105 -5.679 -10.952 1.00 87.81 113 ALA A CA 1
ATOM 891 C C . ALA A 1 113 ? 6.444 -4.402 -10.422 1.00 87.81 113 ALA A C 1
ATOM 893 O O . ALA A 1 113 ? 5.828 -3.657 -11.181 1.00 87.81 113 ALA A O 1
ATOM 894 N N . LEU A 1 114 ? 6.630 -4.107 -9.131 1.00 86.31 114 LEU A N 1
ATOM 895 C CA . LEU A 1 114 ? 6.085 -2.900 -8.517 1.00 86.31 114 LEU A CA 1
ATOM 896 C C . LEU A 1 114 ? 6.688 -1.624 -9.124 1.00 86.31 114 LEU A C 1
ATOM 898 O O . LEU A 1 114 ? 5.952 -0.710 -9.486 1.00 86.31 114 LEU A O 1
ATOM 902 N N . CYS A 1 115 ? 8.015 -1.561 -9.260 1.00 87.69 115 CYS A N 1
ATOM 903 C CA . CYS A 1 115 ? 8.708 -0.421 -9.860 1.00 87.69 115 CYS A CA 1
ATOM 904 C C . CYS A 1 115 ? 8.302 -0.209 -11.323 1.00 87.69 115 CYS A C 1
ATOM 906 O O . CYS A 1 115 ? 8.054 0.927 -11.718 1.00 87.69 115 CYS A O 1
ATOM 908 N N . GLY A 1 116 ? 8.203 -1.282 -12.111 1.00 88.50 116 GLY A N 1
ATOM 909 C CA . GLY A 1 116 ? 7.767 -1.225 -13.505 1.00 88.50 116 GLY A CA 1
ATOM 910 C C . GLY A 1 116 ? 6.345 -0.693 -13.648 1.00 88.50 116 GLY A C 1
ATOM 911 O O . GLY A 1 116 ? 6.113 0.229 -14.425 1.00 88.50 116 GLY A O 1
ATOM 912 N N . ALA A 1 117 ? 5.421 -1.179 -12.818 1.00 88.19 117 ALA A N 1
ATOM 913 C CA . ALA A 1 117 ? 4.047 -0.693 -12.808 1.00 88.19 117 ALA A CA 1
ATOM 914 C C . ALA A 1 117 ? 3.950 0.799 -12.441 1.00 88.19 117 ALA A C 1
ATOM 916 O O . ALA A 1 117 ? 3.124 1.512 -13.005 1.00 88.19 117 ALA A O 1
ATOM 917 N N . ILE A 1 118 ? 4.793 1.286 -11.520 1.00 86.88 118 ILE A N 1
ATOM 918 C CA . ILE A 1 118 ? 4.857 2.713 -11.160 1.00 86.88 118 ILE A CA 1
ATOM 919 C C . ILE A 1 118 ? 5.408 3.545 -12.325 1.00 86.88 118 ILE A C 1
ATOM 921 O O . ILE A 1 118 ? 4.843 4.589 -12.634 1.00 86.88 118 ILE A O 1
ATOM 925 N N . LEU A 1 119 ? 6.490 3.094 -12.971 1.00 87.75 119 LEU A N 1
ATOM 926 C CA . LEU A 1 119 ? 7.112 3.785 -14.108 1.00 87.75 119 LEU A CA 1
ATOM 927 C C . LEU A 1 119 ? 6.182 3.856 -15.328 1.00 87.75 119 LEU A C 1
ATOM 929 O O . LEU A 1 119 ? 6.140 4.873 -16.015 1.00 87.75 119 LEU A O 1
ATOM 933 N N . GLU A 1 120 ? 5.420 2.796 -15.588 1.00 88.25 120 GLU A N 1
ATOM 934 C CA . GLU A 1 120 ? 4.425 2.786 -16.662 1.00 88.25 120 GLU A CA 1
ATOM 935 C C . GLU A 1 120 ? 3.266 3.738 -16.360 1.00 88.25 120 GLU A C 1
ATOM 937 O O . GLU A 1 120 ? 2.829 4.483 -17.232 1.00 88.25 120 GLU A O 1
ATOM 942 N N . ASP A 1 121 ? 2.831 3.791 -15.102 1.00 85.69 121 ASP A N 1
ATOM 943 C CA . ASP A 1 121 ? 1.762 4.688 -14.677 1.00 85.69 121 ASP A CA 1
ATOM 944 C C . ASP A 1 121 ? 2.126 6.177 -14.765 1.00 85.69 121 ASP A C 1
ATOM 946 O O . ASP A 1 121 ? 1.271 7.013 -15.059 1.00 85.69 121 ASP A O 1
ATOM 950 N N . ILE A 1 122 ? 3.399 6.528 -14.568 1.00 83.00 122 ILE A N 1
ATOM 951 C CA . ILE A 1 122 ? 3.864 7.907 -14.770 1.00 83.00 122 ILE A CA 1
ATOM 952 C C . ILE A 1 122 ? 4.155 8.247 -16.243 1.00 83.00 122 ILE A C 1
ATOM 954 O O . ILE A 1 122 ? 4.380 9.419 -16.537 1.00 83.00 122 ILE A O 1
ATOM 958 N N . GLY A 1 123 ? 4.116 7.268 -17.157 1.00 81.94 123 GLY A N 1
ATOM 959 C CA . GLY A 1 123 ? 4.302 7.474 -18.598 1.00 81.94 123 GLY A CA 1
ATOM 960 C C . GLY A 1 123 ? 5.760 7.499 -19.073 1.00 81.94 123 GLY A C 1
ATOM 961 O O . GLY A 1 123 ? 6.074 8.207 -20.026 1.00 81.94 123 GLY A O 1
ATOM 962 N N . VAL A 1 124 ? 6.660 6.763 -18.413 1.00 79.69 124 VAL A N 1
ATOM 963 C CA . VAL A 1 124 ? 8.081 6.668 -18.809 1.00 79.69 124 VAL A CA 1
ATOM 964 C C . VAL A 1 124 ? 8.253 5.932 -20.139 1.00 79.69 124 VAL A C 1
ATOM 966 O O . VAL A 1 124 ? 7.435 5.096 -20.520 1.00 79.69 124 VAL A O 1
ATOM 969 N N . GLU A 1 125 ? 9.346 6.233 -20.843 1.00 75.50 125 GLU A N 1
ATOM 970 C CA . GLU A 1 125 ? 9.654 5.680 -22.159 1.00 75.50 125 GLU A CA 1
ATOM 971 C C . GLU A 1 125 ? 9.580 4.140 -22.231 1.00 75.50 125 GLU A C 1
ATOM 973 O O . GLU A 1 125 ? 10.154 3.395 -21.428 1.00 75.50 125 GLU A O 1
ATOM 978 N N . VAL A 1 126 ? 8.929 3.666 -23.296 1.00 69.94 126 VAL A N 1
ATOM 979 C CA . VAL A 1 126 ? 8.665 2.251 -23.601 1.00 69.94 126 VAL A CA 1
ATOM 980 C C . VAL A 1 126 ? 9.921 1.356 -23.636 1.00 69.94 126 VAL A C 1
ATOM 982 O O . VAL A 1 126 ? 9.841 0.225 -23.144 1.00 69.94 126 VAL A O 1
ATOM 985 N N . PRO A 1 127 ? 11.096 1.790 -24.148 1.00 79.00 127 PRO A N 1
ATOM 986 C CA . PRO A 1 127 ? 12.286 0.939 -24.181 1.00 79.00 127 PRO A CA 1
ATOM 987 C C . PRO A 1 127 ? 12.746 0.498 -22.787 1.00 79.00 127 PRO A C 1
ATOM 989 O O . PRO A 1 127 ? 13.107 -0.667 -22.597 1.00 79.00 127 PRO A O 1
ATOM 992 N N . LEU A 1 128 ? 12.673 1.387 -21.792 1.00 76.69 128 LEU A N 1
ATOM 993 C CA . LEU A 1 128 ? 13.063 1.091 -20.413 1.00 76.69 128 LEU A CA 1
ATOM 994 C C . LEU A 1 128 ? 12.096 0.099 -19.755 1.00 76.69 128 LEU A C 1
ATOM 996 O O . LEU A 1 128 ? 12.530 -0.861 -19.111 1.00 76.69 128 LEU A O 1
ATOM 1000 N N . LEU A 1 129 ? 10.794 0.293 -19.978 1.00 81.62 129 LEU A N 1
ATOM 1001 C CA . LEU A 1 129 ? 9.743 -0.601 -19.488 1.00 81.62 129 LEU A CA 1
ATOM 1002 C C . LEU A 1 129 ? 9.889 -2.005 -20.079 1.00 81.62 129 LEU A C 1
ATOM 1004 O O . LEU A 1 129 ? 9.848 -2.986 -19.340 1.00 81.62 129 LEU A O 1
ATOM 1008 N N . SER A 1 130 ? 10.181 -2.107 -21.380 1.00 81.88 130 SER A N 1
ATOM 1009 C CA . SER A 1 130 ? 10.366 -3.397 -22.056 1.00 81.88 130 SER A CA 1
ATOM 1010 C C . SER A 1 130 ? 11.526 -4.220 -21.476 1.00 81.88 130 SER A C 1
ATOM 1012 O O . SER A 1 130 ? 11.468 -5.450 -21.427 1.00 81.88 130 SER A O 1
ATOM 1014 N N . LYS A 1 131 ? 12.586 -3.554 -20.993 1.00 84.31 131 LYS A N 1
ATOM 1015 C CA . LYS A 1 131 ? 13.732 -4.208 -20.346 1.00 84.31 131 LYS A CA 1
ATOM 1016 C C . LYS A 1 131 ? 13.358 -4.769 -18.974 1.00 84.31 131 LYS A C 1
ATOM 1018 O O . LYS A 1 131 ? 13.779 -5.873 -18.632 1.00 84.31 131 LYS A O 1
ATOM 1023 N N . LEU A 1 132 ? 12.571 -4.021 -18.201 1.00 83.56 132 LEU A N 1
ATOM 1024 C CA . LEU A 1 132 ? 12.062 -4.465 -16.905 1.00 83.56 132 LEU A CA 1
ATOM 1025 C C . LEU A 1 132 ? 11.069 -5.618 -17.058 1.00 83.56 132 LEU A C 1
ATOM 1027 O O . LEU A 1 132 ? 11.189 -6.608 -16.341 1.00 83.56 132 LEU A O 1
ATOM 1031 N N . GLU A 1 133 ? 10.154 -5.532 -18.019 1.00 83.75 133 GLU A N 1
ATOM 1032 C CA . GLU A 1 133 ? 9.157 -6.571 -18.294 1.00 83.75 133 GLU A CA 1
ATOM 1033 C C . GLU A 1 133 ? 9.827 -7.908 -18.645 1.00 83.75 133 GLU A C 1
ATOM 1035 O O . GLU A 1 133 ? 9.538 -8.932 -18.030 1.00 83.75 133 GLU A O 1
ATOM 1040 N N . LYS A 1 134 ? 10.837 -7.888 -19.526 1.00 85.06 134 LYS A N 1
ATOM 1041 C CA . LYS A 1 134 ? 11.638 -9.078 -19.873 1.00 85.06 134 LYS A CA 1
ATOM 1042 C C . LYS A 1 134 ? 12.429 -9.662 -18.699 1.00 85.06 134 LYS A C 1
ATOM 1044 O O . LYS A 1 134 ? 12.814 -10.826 -18.746 1.00 85.06 134 LYS A O 1
ATOM 1049 N N . SER A 1 135 ? 12.713 -8.863 -17.670 1.00 84.00 135 SER A N 1
ATOM 1050 C CA . SER A 1 135 ? 13.444 -9.310 -16.477 1.00 84.00 135 SER A CA 1
ATOM 1051 C C . SER A 1 135 ? 12.564 -10.024 -15.444 1.00 84.00 135 SER A C 1
ATOM 1053 O O . SER A 1 135 ? 13.079 -10.499 -14.426 1.00 84.00 135 SER A O 1
ATOM 1055 N N . LEU A 1 136 ? 11.246 -10.068 -15.666 1.00 84.19 136 LEU A N 1
ATOM 1056 C CA . LEU A 1 136 ? 10.301 -10.766 -14.807 1.00 84.19 136 LEU A CA 1
ATOM 1057 C C . LEU A 1 136 ? 10.139 -12.231 -15.213 1.00 84.19 136 LEU A C 1
ATOM 1059 O O . LEU A 1 136 ? 10.121 -12.584 -16.389 1.00 84.19 136 LEU A O 1
ATOM 1063 N N . ASN A 1 137 ? 9.923 -13.087 -14.215 1.00 73.50 137 ASN A N 1
ATOM 1064 C CA . ASN A 1 137 ? 9.472 -14.453 -14.452 1.00 73.50 137 ASN A CA 1
ATOM 1065 C C . ASN A 1 137 ? 7.974 -14.428 -14.788 1.00 73.50 137 ASN A C 1
ATOM 1067 O O . ASN A 1 137 ? 7.149 -14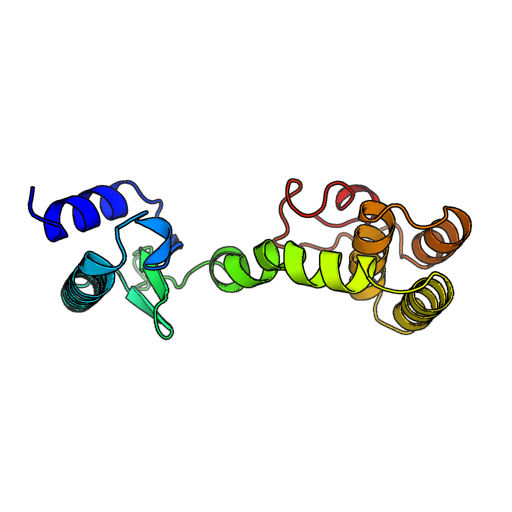.209 -13.900 1.00 73.50 137 ASN A O 1
ATOM 1071 N N . GLY A 1 138 ? 7.625 -14.684 -16.052 1.00 67.12 138 GLY A N 1
ATOM 1072 C CA . GLY A 1 138 ? 6.249 -14.599 -16.570 1.00 67.12 138 GLY A CA 1
ATOM 1073 C C . GLY A 1 138 ? 5.216 -15.526 -15.912 1.00 67.12 138 GLY A C 1
ATOM 1074 O O . GLY A 1 138 ? 4.028 -15.366 -16.153 1.00 67.12 138 GLY A O 1
ATOM 1075 N N . VAL A 1 139 ? 5.643 -16.467 -15.063 1.00 68.00 139 VAL A N 1
ATOM 1076 C CA . VAL A 1 139 ? 4.771 -17.442 -14.375 1.00 68.00 139 VAL A CA 1
ATOM 1077 C C . VAL A 1 139 ? 4.432 -17.009 -12.940 1.00 68.00 139 VAL A C 1
ATOM 1079 O O . VAL A 1 139 ? 3.550 -17.575 -12.302 1.00 68.00 139 VAL A O 1
ATOM 1082 N N . THR A 1 140 ? 5.145 -16.024 -12.382 1.00 78.31 140 THR A N 1
ATOM 1083 C CA . THR A 1 140 ? 4.977 -15.633 -10.977 1.00 78.31 140 THR A CA 1
ATOM 1084 C C . THR A 1 140 ? 3.920 -14.548 -10.829 1.00 78.31 140 THR A C 1
ATOM 1086 O O . THR A 1 140 ? 4.095 -13.446 -11.341 1.00 78.31 140 THR A O 1
ATOM 1089 N N . GLU A 1 141 ? 2.868 -14.850 -10.067 1.00 81.50 141 GLU A N 1
ATOM 1090 C CA . GLU A 1 141 ? 1.852 -13.885 -9.643 1.00 81.50 141 GLU A CA 1
ATOM 1091 C C . GLU A 1 141 ? 2.190 -13.311 -8.259 1.00 81.50 141 GLU A C 1
ATOM 1093 O O . GLU A 1 141 ? 2.376 -14.050 -7.286 1.00 81.50 141 GLU A O 1
ATOM 1098 N N . TYR A 1 142 ? 2.234 -11.984 -8.149 1.00 80.69 142 TYR A N 1
ATOM 1099 C CA . TYR A 1 142 ? 2.491 -11.272 -6.902 1.00 80.69 142 TYR A CA 1
ATOM 1100 C C . TYR A 1 142 ? 1.173 -10.838 -6.276 1.00 80.69 142 TYR A C 1
ATOM 1102 O O . TYR A 1 142 ? 0.517 -9.921 -6.763 1.00 80.69 142 TYR A O 1
ATOM 1110 N N . LYS A 1 143 ? 0.794 -11.488 -5.175 1.00 78.00 143 LYS A N 1
ATOM 1111 C CA . LYS A 1 143 ? -0.407 -11.133 -4.413 1.00 78.00 143 LYS A CA 1
ATOM 1112 C C . LYS A 1 143 ? -0.143 -9.856 -3.635 1.00 78.00 143 LYS A C 1
ATOM 1114 O O . LYS A 1 143 ? 0.437 -9.919 -2.547 1.00 78.00 143 LYS A O 1
ATOM 1119 N N . LEU A 1 144 ? -0.548 -8.719 -4.192 1.00 73.56 144 LEU A N 1
ATOM 1120 C CA . LEU A 1 144 ? -0.412 -7.445 -3.522 1.00 73.56 144 LEU A CA 1
ATOM 1121 C C . LEU A 1 144 ? -1.725 -6.787 -3.188 1.00 73.56 144 LEU A C 1
ATOM 1123 O O . LEU A 1 144 ? -2.590 -6.658 -4.045 1.00 73.56 144 LEU A O 1
ATOM 1127 N N . PRO A 1 145 ? -1.826 -6.225 -1.975 1.00 69.00 145 PRO A N 1
ATOM 1128 C CA . PRO A 1 145 ? -3.005 -5.493 -1.557 1.00 69.00 145 PRO A CA 1
ATOM 1129 C C . PRO A 1 145 ? -3.182 -4.123 -2.264 1.00 69.00 145 PRO A C 1
ATOM 1131 O O . PRO A 1 145 ? -3.598 -3.167 -1.624 1.00 69.00 145 PRO A O 1
ATOM 1134 N N . ILE A 1 146 ? -2.888 -3.989 -3.566 1.00 71.44 146 ILE A N 1
ATOM 1135 C CA . ILE A 1 146 ? -2.944 -2.730 -4.330 1.00 71.44 146 ILE A CA 1
ATOM 1136 C C . ILE A 1 146 ? -4.206 -2.669 -5.201 1.00 71.44 146 ILE A C 1
ATOM 1138 O O . ILE A 1 146 ? -4.498 -3.566 -5.993 1.00 71.44 146 ILE A O 1
ATOM 1142 N N . SER A 1 147 ? -4.956 -1.572 -5.066 1.00 70.38 147 SER A N 1
ATOM 1143 C CA . SER A 1 147 ? -6.144 -1.286 -5.878 1.00 70.38 147 SER A CA 1
ATOM 1144 C C . SER A 1 147 ? -5.766 -0.854 -7.297 1.00 70.38 147 SER A C 1
ATOM 1146 O O . SER A 1 147 ? -4.833 -0.071 -7.476 1.00 70.38 147 SER A O 1
ATOM 1148 N N . GLU A 1 148 ? -6.545 -1.280 -8.295 1.00 72.69 148 GLU A N 1
ATOM 1149 C CA . GLU A 1 148 ? -6.413 -0.820 -9.691 1.00 72.69 148 GLU A CA 1
ATOM 1150 C C . GLU A 1 148 ? -6.590 0.694 -9.825 1.00 72.69 148 GLU A C 1
ATOM 1152 O O . GLU A 1 148 ? -5.952 1.317 -10.665 1.00 72.69 148 GLU A O 1
ATOM 1157 N N . LYS A 1 149 ? -7.381 1.317 -8.939 1.00 73.62 149 LYS A N 1
ATOM 1158 C CA . LYS A 1 149 ? -7.520 2.782 -8.898 1.00 73.62 149 LYS A CA 1
ATOM 1159 C C . LYS A 1 149 ? -6.191 3.485 -8.615 1.00 73.62 149 LYS A C 1
ATOM 1161 O O . LYS A 1 149 ? -5.977 4.605 -9.062 1.00 73.62 149 LYS A O 1
ATOM 1166 N N . THR A 1 150 ? -5.323 2.847 -7.833 1.00 71.31 150 THR A N 1
ATOM 1167 C CA . THR A 1 150 ? -4.041 3.417 -7.408 1.00 71.31 150 THR A CA 1
ATOM 1168 C C . THR A 1 150 ? -2.923 3.076 -8.388 1.00 71.31 150 THR A C 1
ATOM 1170 O O . THR A 1 150 ? -2.026 3.897 -8.593 1.00 71.31 150 THR A O 1
ATOM 1173 N N . LEU A 1 151 ? -2.973 1.878 -8.977 1.00 79.56 151 LEU A N 1
ATOM 1174 C CA . LEU A 1 151 ? -1.983 1.351 -9.913 1.00 79.56 151 LEU A CA 1
ATOM 1175 C C . LEU A 1 151 ? -2.703 0.657 -11.087 1.00 79.56 151 LEU A C 1
ATOM 1177 O O . LEU A 1 151 ? -2.929 -0.555 -11.031 1.00 79.56 151 LEU A O 1
ATOM 1181 N N . PRO A 1 152 ? -3.074 1.410 -12.138 1.00 80.44 152 PRO A N 1
ATOM 1182 C CA . PRO A 1 152 ? -3.878 0.910 -13.257 1.00 80.44 152 PRO A CA 1
ATOM 1183 C C . PRO A 1 152 ? -3.235 -0.264 -14.002 1.00 80.44 152 PRO A C 1
ATOM 1185 O O . PRO A 1 152 ? -3.918 -1.199 -14.406 1.00 80.44 152 PRO A O 1
ATOM 1188 N N . TYR A 1 153 ? -1.907 -0.259 -14.132 1.00 83.25 153 TYR A N 1
ATOM 1189 C CA . TYR A 1 153 ? -1.167 -1.252 -14.916 1.00 83.25 153 TYR A CA 1
ATOM 1190 C C . TYR A 1 153 ? -0.762 -2.501 -14.121 1.00 83.25 153 TYR A C 1
ATOM 1192 O O . TYR A 1 153 ? -0.022 -3.335 -14.635 1.00 83.25 153 TYR A O 1
ATOM 1200 N N . LYS A 1 154 ? -1.239 -2.677 -12.879 1.00 82.12 154 LYS A N 1
ATOM 1201 C CA . LYS A 1 154 ? -0.794 -3.767 -11.988 1.00 82.12 154 LYS A CA 1
ATOM 1202 C C . LYS A 1 154 ? -0.903 -5.163 -12.631 1.00 82.12 154 LYS A C 1
ATOM 1204 O O . LYS A 1 154 ? 0.006 -5.979 -12.487 1.00 82.12 154 LYS A O 1
ATOM 1209 N N . SER A 1 155 ? -1.959 -5.402 -13.411 1.00 83.62 155 SER A N 1
ATOM 1210 C CA . SER A 1 155 ? -2.233 -6.702 -14.034 1.00 83.62 155 SER A CA 1
ATOM 1211 C C . SER A 1 155 ? -1.197 -7.076 -15.095 1.00 83.62 155 SER A C 1
ATOM 1213 O O . SER A 1 155 ? -0.818 -8.239 -15.186 1.00 83.62 155 SER A O 1
ATOM 1215 N N . LYS A 1 156 ? -0.679 -6.091 -15.844 1.00 85.69 156 LYS A N 1
ATOM 1216 C CA . LYS A 1 156 ? 0.392 -6.292 -16.834 1.00 85.69 156 LYS A CA 1
ATOM 1217 C C . LYS A 1 156 ? 1.703 -6.735 -16.176 1.00 85.69 156 LYS A C 1
ATOM 1219 O O . LYS A 1 156 ? 2.471 -7.488 -16.758 1.00 85.69 156 LYS A O 1
ATOM 1224 N N . TRP A 1 157 ? 1.933 -6.306 -14.937 1.00 87.81 157 TRP A N 1
ATOM 1225 C CA . TRP A 1 157 ? 3.137 -6.613 -14.163 1.00 87.81 157 TRP A CA 1
ATOM 1226 C C . TRP A 1 157 ? 2.966 -7.840 -13.245 1.00 87.81 157 TRP A C 1
ATOM 1228 O O . TRP A 1 157 ? 3.720 -8.006 -12.287 1.00 87.81 157 TRP A O 1
ATOM 1238 N N . ASN A 1 158 ? 1.986 -8.710 -13.523 1.00 85.62 158 ASN A N 1
ATOM 1239 C CA . ASN A 1 158 ? 1.639 -9.897 -12.729 1.00 85.62 158 ASN A CA 1
ATOM 1240 C C . ASN A 1 158 ? 1.276 -9.604 -11.260 1.00 85.62 158 ASN A C 1
ATOM 1242 O O . ASN A 1 158 ? 1.468 -10.453 -10.387 1.00 85.62 158 ASN A O 1
ATOM 1246 N N . ILE A 1 159 ? 0.754 -8.412 -10.961 1.00 83.75 159 ILE A N 1
ATOM 1247 C CA . ILE A 1 159 ? 0.335 -8.021 -9.613 1.00 83.75 159 ILE A CA 1
ATOM 1248 C C . ILE A 1 159 ? -1.180 -8.222 -9.469 1.00 83.75 159 ILE A C 1
ATOM 1250 O O . ILE A 1 159 ? -1.961 -7.581 -10.175 1.00 83.75 159 ILE A O 1
ATOM 1254 N N . LYS A 1 160 ? -1.590 -9.081 -8.527 1.00 79.31 160 LYS A N 1
ATOM 1255 C CA . LYS A 1 160 ? -2.996 -9.357 -8.187 1.00 79.31 160 LYS A CA 1
ATOM 1256 C C . LYS A 1 160 ? -3.394 -8.711 -6.872 1.00 79.31 160 LYS A C 1
ATOM 1258 O O . LYS A 1 160 ? -2.762 -9.065 -5.851 1.00 79.31 160 LYS A O 1
#

Foldseek 3Di:
DQVLVLLVVVQVPDDALAKDFLVVSVDDPVCSVVSVVSVVVCCVVVQWHADDVRMIGGWDQDPVGTDHHDPLNVCVVVQLCLVVVLVVLLPDDLVVLLVQLVVQLVDDLLSLLVSLLSCVVSPHDPVSSVVSLVSHDPVDAAEDSHDCVSRVCSVSSNYD

Secondary structure (DSSP, 8-state):
--HHHHHHHHHHHSPTT-EEEGGGG---GGGHHHHHHHHHHHHHTTSSEEEETTEEE--EEETTEEEPPPHHHHHHHHHHTHHHHHHHHHTS-HHHHHHHHHHHTTS-HHHHHHHHHHHHHTT--HHHHHHHHHTS-TT--B-----TTT-TTGGGGTB-